Protein AF-A0A2V6P846-F1 (afdb_monomer_lite)

Foldseek 3Di:
DDQQLAWPDKDDDDDPPDQCPPPVNVPCDDPRDRWMWTATRVGDIDTDDDDPPVVCVVCVPPDDDSPDDPD

Secondary structure (DSSP, 8-state):
--GGGSEEEE-----TTS-TTSGGG-TTEETTEE-EEEEETTS-EEEE-PPPHHHHHHHTTSPP-TT----

Radius of gyration: 13.98 Å; chains: 1; bounding box: 26×29×34 Å

Structure (mmCIF, N/CA/C/O backbone):
data_AF-A0A2V6P846-F1
#
_entry.id   AF-A0A2V6P846-F1
#
loop_
_atom_site.group_PDB
_atom_site.id
_atom_site.type_symbol
_atom_site.label_atom_id
_atom_site.label_alt_id
_atom_site.label_comp_id
_atom_site.label_asym_id
_atom_site.label_entity_id
_atom_site.label_seq_id
_atom_site.pdbx_PDB_ins_code
_atom_site.Cartn_x
_atom_site.Cartn_y
_atom_site.Cartn_z
_atom_site.occupancy
_atom_site.B_iso_or_equiv
_atom_site.auth_seq_id
_atom_site.auth_comp_id
_atom_site.auth_asym_id
_atom_site.auth_atom_id
_atom_site.pdbx_PDB_model_num
ATOM 1 N N . MET A 1 1 ? -11.666 1.093 18.005 1.00 61.59 1 MET A N 1
ATOM 2 C CA . MET A 1 1 ? -10.431 0.577 17.372 1.00 61.59 1 MET A CA 1
ATOM 3 C C . MET A 1 1 ? -10.854 -0.508 16.392 1.00 61.59 1 MET A C 1
ATOM 5 O O . MET A 1 1 ? -11.599 -1.383 16.810 1.00 61.59 1 MET A O 1
ATOM 9 N N . LYS A 1 2 ? -10.506 -0.407 15.104 1.00 75.44 2 LYS A N 1
ATOM 10 C CA . LYS A 1 2 ? -10.875 -1.395 14.074 1.00 75.44 2 LYS A CA 1
ATOM 11 C C . LYS A 1 2 ? -9.637 -2.262 13.795 1.00 75.44 2 LYS A C 1
ATOM 13 O O . LYS A 1 2 ? -8.627 -1.693 13.397 1.00 75.44 2 LYS A O 1
ATOM 18 N N . PRO A 1 3 ? -9.642 -3.586 14.033 1.00 71.88 3 PRO A N 1
ATOM 19 C CA . PRO A 1 3 ? -8.443 -4.404 13.812 1.00 71.88 3 PRO A CA 1
ATOM 20 C C . PRO A 1 3 ? -7.945 -4.356 12.357 1.00 71.88 3 PRO A C 1
ATOM 22 O O . PRO A 1 3 ? -6.739 -4.352 12.128 1.00 71.88 3 PRO A O 1
ATOM 25 N N . SER A 1 4 ? -8.858 -4.164 11.399 1.00 79.69 4 SER A N 1
ATOM 26 C CA . SER A 1 4 ? -8.578 -3.972 9.969 1.00 79.69 4 SER A CA 1
ATOM 27 C C . SER A 1 4 ? -7.713 -2.746 9.632 1.00 79.69 4 SER A C 1
ATOM 29 O O . SER A 1 4 ? -7.280 -2.600 8.500 1.00 79.69 4 SER A O 1
ATOM 31 N N . THR A 1 5 ? -7.468 -1.827 10.574 1.00 78.06 5 THR A N 1
ATOM 32 C CA . THR A 1 5 ? -6.639 -0.625 10.345 1.00 78.06 5 THR A CA 1
ATOM 33 C C . THR A 1 5 ? -5.210 -0.800 10.857 1.00 78.06 5 THR A C 1
ATOM 35 O O . THR A 1 5 ? -4.481 0.179 11.016 1.00 78.06 5 THR A O 1
ATOM 38 N N . LYS A 1 6 ? -4.817 -2.029 11.203 1.00 80.75 6 LYS A N 1
ATOM 39 C CA . LYS A 1 6 ? -3.463 -2.379 11.632 1.00 80.75 6 LYS A CA 1
ATOM 40 C C . LYS A 1 6 ? -2.886 -3.426 10.700 1.00 80.75 6 LYS A C 1
ATOM 42 O O . LYS A 1 6 ? -3.539 -4.430 10.443 1.00 80.75 6 LYS A O 1
ATOM 47 N N . ILE A 1 7 ? -1.650 -3.207 10.275 1.00 86.50 7 ILE A N 1
ATOM 48 C CA . ILE A 1 7 ? -0.849 -4.188 9.547 1.00 86.50 7 ILE A CA 1
ATOM 49 C C . ILE A 1 7 ? -0.134 -5.063 10.583 1.00 86.50 7 ILE A C 1
ATOM 51 O O . ILE A 1 7 ? 0.537 -4.536 11.471 1.00 86.50 7 ILE A O 1
ATOM 55 N N . ILE A 1 8 ? -0.296 -6.382 10.481 1.00 90.75 8 ILE A N 1
ATOM 56 C CA . ILE A 1 8 ? 0.449 -7.379 11.266 1.00 90.75 8 ILE A CA 1
ATOM 57 C C . ILE A 1 8 ? 1.733 -7.766 10.530 1.00 90.75 8 ILE A C 1
ATOM 59 O O . ILE A 1 8 ? 2.795 -7.854 11.139 1.00 90.75 8 ILE A O 1
ATOM 63 N N . GLN A 1 9 ? 1.631 -8.004 9.222 1.00 90.44 9 GLN A N 1
ATOM 64 C CA . GLN A 1 9 ? 2.738 -8.450 8.382 1.00 90.44 9 GLN A CA 1
ATOM 65 C C . GLN A 1 9 ? 2.573 -7.896 6.967 1.00 90.44 9 GLN A C 1
ATOM 67 O O . GLN A 1 9 ? 1.454 -7.661 6.512 1.00 90.44 9 GLN A O 1
ATOM 72 N N . GLY A 1 10 ? 3.690 -7.709 6.273 1.00 87.44 10 GLY A N 1
ATOM 73 C CA . GLY A 1 10 ? 3.720 -7.334 4.869 1.00 87.44 10 GLY A CA 1
ATOM 74 C C . GLY A 1 10 ? 4.822 -8.050 4.110 1.00 87.44 10 GLY A C 1
ATOM 75 O O . GLY A 1 10 ? 5.787 -8.529 4.712 1.00 87.44 10 GLY A O 1
ATOM 76 N N . ASP A 1 11 ? 4.668 -8.108 2.793 1.00 83.38 11 ASP A N 1
ATOM 77 C CA . ASP A 1 11 ? 5.718 -8.562 1.888 1.00 83.38 11 ASP A CA 1
ATOM 78 C C . ASP A 1 11 ? 6.975 -7.679 1.988 1.00 83.38 11 ASP A C 1
ATOM 80 O O . ASP A 1 11 ? 6.915 -6.469 2.228 1.00 83.38 11 ASP A O 1
ATOM 84 N N . TRP A 1 12 ? 8.143 -8.287 1.767 1.00 76.50 12 TRP A N 1
ATOM 85 C CA . TRP A 1 12 ? 9.400 -7.549 1.693 1.00 76.50 12 TRP A CA 1
ATOM 86 C C . TRP A 1 12 ? 9.534 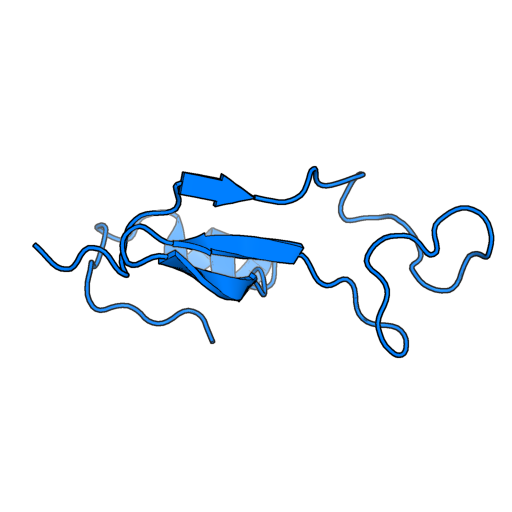-6.844 0.340 1.00 76.50 12 TRP A C 1
ATOM 88 O O . TRP A 1 12 ? 9.702 -7.485 -0.703 1.00 76.50 12 TRP A O 1
ATOM 98 N N . ILE A 1 13 ? 9.534 -5.5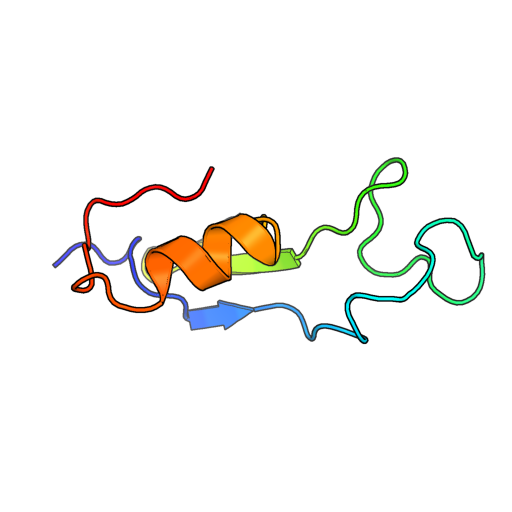10 0.356 1.00 70.06 13 ILE A N 1
ATOM 99 C CA . ILE A 1 13 ? 9.748 -4.708 -0.848 1.00 70.06 13 ILE A CA 1
ATOM 100 C C . ILE A 1 13 ? 11.203 -4.810 -1.332 1.00 70.06 13 ILE A C 1
ATOM 102 O O . ILE A 1 13 ? 12.118 -4.174 -0.812 1.00 70.06 13 ILE A O 1
ATOM 106 N N . TRP A 1 14 ? 11.433 -5.556 -2.412 1.00 64.56 14 TRP A N 1
ATOM 107 C CA . TRP A 1 14 ? 12.616 -5.316 -3.239 1.00 64.56 14 TRP A CA 1
ATOM 108 C C . TRP A 1 14 ? 12.429 -3.968 -3.950 1.00 64.56 14 TRP A C 1
ATOM 110 O O . TRP A 1 14 ? 11.392 -3.768 -4.572 1.00 64.56 14 TRP A O 1
ATOM 120 N N . HIS A 1 15 ? 13.404 -3.055 -3.816 1.00 61.66 15 HIS A N 1
ATOM 121 C CA . HIS A 1 15 ? 13.411 -1.657 -4.299 1.00 61.66 15 HIS A CA 1
ATOM 122 C C . HIS A 1 15 ? 12.351 -1.301 -5.366 1.00 61.66 15 HIS A C 1
ATOM 124 O O . HIS A 1 15 ? 12.333 -1.893 -6.446 1.00 61.66 15 HIS A O 1
ATOM 130 N N . ALA A 1 16 ? 11.569 -0.243 -5.110 1.00 64.50 16 ALA A N 1
ATOM 131 C CA . ALA A 1 16 ? 10.449 0.224 -5.946 1.00 64.50 16 ALA A CA 1
ATOM 132 C C . ALA A 1 16 ? 10.789 0.475 -7.431 1.00 64.50 16 ALA A C 1
ATOM 134 O O . ALA A 1 16 ? 9.903 0.469 -8.279 1.00 64.50 16 ALA A O 1
ATOM 135 N N . ASN A 1 17 ? 12.071 0.658 -7.753 1.00 69.88 17 ASN A N 1
ATOM 136 C CA . ASN A 1 17 ? 12.556 0.994 -9.092 1.00 69.88 17 ASN A CA 1
ATOM 137 C C . ASN A 1 17 ? 12.863 -0.251 -9.947 1.00 69.88 17 ASN A C 1
ATOM 139 O O . ASN A 1 17 ? 13.460 -0.132 -11.018 1.00 69.88 17 ASN A O 1
ATOM 143 N N . ARG A 1 18 ? 12.543 -1.460 -9.470 1.00 74.31 18 ARG A N 1
ATOM 144 C CA . ARG A 1 18 ? 12.762 -2.687 -10.239 1.00 74.31 18 ARG A CA 1
ATOM 145 C C . ARG A 1 18 ? 11.727 -2.835 -11.348 1.00 74.31 18 ARG A C 1
ATOM 147 O O . ARG A 1 18 ? 10.527 -2.786 -11.105 1.00 74.31 18 ARG A O 1
ATOM 154 N N . ASP A 1 19 ? 12.221 -3.099 -12.555 1.00 78.19 19 ASP A N 1
ATOM 155 C CA . ASP A 1 19 ? 11.376 -3.463 -13.687 1.00 78.19 19 ASP A CA 1
ATOM 156 C C . ASP A 1 19 ? 10.674 -4.799 -13.423 1.00 78.19 19 ASP A C 1
ATOM 158 O O . ASP A 1 19 ? 11.308 -5.851 -13.302 1.00 78.19 19 ASP A O 1
ATOM 162 N N . VAL A 1 20 ? 9.350 -4.728 -13.349 1.00 80.12 20 VAL A N 1
ATOM 163 C CA . VAL A 1 20 ? 8.450 -5.849 -13.081 1.00 80.12 20 VAL A CA 1
ATOM 164 C C . VAL A 1 20 ? 8.312 -6.794 -14.278 1.00 80.12 20 VAL A C 1
ATOM 166 O O . VAL A 1 20 ? 7.807 -7.901 -14.110 1.00 80.12 20 VAL A O 1
ATOM 169 N N . ASN A 1 21 ? 8.758 -6.383 -15.468 1.00 83.94 21 ASN A N 1
ATOM 170 C CA . ASN A 1 21 ? 8.776 -7.212 -16.673 1.00 83.94 21 ASN A CA 1
ATOM 171 C C . ASN A 1 21 ? 10.114 -7.939 -16.865 1.00 83.94 21 ASN A C 1
ATOM 173 O O . ASN A 1 21 ? 10.229 -8.787 -17.750 1.00 83.94 21 ASN A O 1
ATOM 177 N N . ASN A 1 22 ? 11.122 -7.648 -16.036 1.00 85.50 22 ASN A N 1
ATOM 178 C CA . ASN A 1 22 ? 12.389 -8.360 -16.080 1.00 85.50 22 ASN A CA 1
ATOM 179 C C . ASN A 1 22 ? 12.215 -9.778 -15.495 1.00 85.50 22 ASN A C 1
ATOM 181 O O . ASN A 1 22 ? 11.887 -9.900 -14.310 1.00 85.50 22 ASN A O 1
ATOM 185 N N . PRO A 1 23 ? 12.510 -10.854 -16.254 1.00 84.50 23 PRO A N 1
ATOM 186 C CA . PRO A 1 23 ? 12.346 -12.239 -15.801 1.00 84.50 23 PRO A CA 1
ATOM 187 C C . PRO A 1 23 ? 13.072 -12.579 -14.492 1.00 84.50 23 PRO A C 1
ATOM 189 O O . PRO A 1 23 ? 12.658 -13.474 -13.761 1.00 84.50 23 PRO A O 1
ATOM 192 N N . ARG A 1 24 ? 14.149 -11.858 -14.162 1.00 81.19 24 ARG A N 1
ATOM 193 C CA . ARG A 1 24 ? 14.909 -12.078 -12.923 1.00 81.19 24 ARG A CA 1
ATOM 194 C C . ARG A 1 24 ? 14.211 -11.512 -11.685 1.00 81.19 24 ARG A C 1
ATOM 196 O O . ARG A 1 24 ? 14.583 -11.867 -10.570 1.00 81.19 24 ARG A O 1
ATOM 203 N N . HIS A 1 25 ? 13.240 -10.615 -11.861 1.00 74.38 25 HIS A N 1
ATOM 204 C CA . HIS A 1 25 ? 12.611 -9.834 -10.793 1.00 74.38 25 HIS A CA 1
ATOM 205 C C . HIS A 1 25 ? 11.080 -10.015 -10.740 1.00 74.38 25 HIS A C 1
ATOM 207 O O . HIS A 1 25 ? 10.402 -9.183 -10.148 1.00 74.38 25 HIS A O 1
ATOM 213 N N . ILE A 1 26 ? 10.528 -11.089 -11.324 1.00 76.94 26 ILE A N 1
ATOM 214 C CA . ILE A 1 26 ? 9.068 -11.298 -11.473 1.00 76.94 26 ILE A CA 1
ATOM 215 C C . ILE A 1 26 ? 8.305 -11.544 -10.164 1.00 76.94 26 ILE A C 1
ATOM 217 O O . ILE A 1 26 ? 7.079 -11.652 -10.167 1.00 76.94 26 ILE A O 1
ATOM 221 N N . TRP A 1 27 ? 9.016 -11.695 -9.050 1.00 76.12 27 TRP A N 1
ATOM 222 C CA . TRP A 1 27 ? 8.421 -11.859 -7.730 1.00 76.12 27 TRP A CA 1
ATOM 223 C C . TRP A 1 27 ? 7.485 -10.683 -7.443 1.00 76.12 27 TRP A C 1
ATOM 225 O O . TRP A 1 27 ? 7.789 -9.547 -7.804 1.00 76.12 27 TRP A O 1
ATOM 235 N N . HIS A 1 28 ? 6.342 -10.955 -6.814 1.00 77.62 28 HIS A N 1
ATOM 236 C CA . HIS A 1 28 ? 5.320 -9.942 -6.532 1.00 77.62 28 HIS A CA 1
ATOM 237 C C . HIS A 1 28 ? 4.711 -9.268 -7.789 1.00 77.62 28 HIS A C 1
ATOM 239 O O . HIS A 1 28 ? 4.068 -8.228 -7.677 1.00 77.62 28 HIS A O 1
ATOM 245 N N . ASN A 1 29 ? 4.852 -9.840 -8.997 1.00 80.69 29 ASN A N 1
ATOM 246 C CA . ASN A 1 29 ? 4.187 -9.348 -10.211 1.00 80.69 29 ASN A CA 1
ATOM 247 C C . ASN A 1 29 ? 2.826 -10.021 -10.427 1.00 80.69 29 ASN A C 1
ATOM 249 O O . ASN A 1 29 ? 2.711 -11.245 -10.447 1.00 80.69 29 ASN A O 1
ATOM 253 N N . TYR A 1 30 ? 1.808 -9.215 -10.717 1.00 82.06 30 TYR A N 1
ATOM 254 C CA . TYR A 1 30 ? 0.597 -9.690 -11.372 1.00 82.06 30 TYR A CA 1
ATOM 255 C C . TYR A 1 30 ? 0.273 -8.814 -12.578 1.00 82.06 30 TYR A C 1
ATOM 257 O O . TYR A 1 30 ? -0.114 -7.652 -12.431 1.00 82.06 30 TYR A O 1
ATOM 265 N N . ARG A 1 31 ? 0.394 -9.391 -13.781 1.00 85.88 31 ARG A N 1
ATOM 266 C CA . ARG A 1 31 ? 0.090 -8.731 -15.064 1.00 85.88 31 ARG A CA 1
ATOM 267 C C . ARG A 1 31 ? 0.811 -7.385 -15.232 1.00 85.88 31 ARG A C 1
ATOM 269 O O . ARG A 1 31 ? 0.193 -6.392 -15.608 1.00 85.88 31 ARG A O 1
ATOM 276 N N . GLY A 1 32 ? 2.106 -7.343 -14.918 1.00 80.94 32 GLY A N 1
ATOM 277 C CA . GLY A 1 32 ? 2.914 -6.129 -15.085 1.00 80.94 32 GLY A CA 1
ATOM 278 C C . GLY A 1 32 ? 2.724 -5.093 -13.974 1.00 80.94 32 GLY A C 1
ATOM 279 O O . GLY A 1 32 ? 3.142 -3.951 -14.133 1.00 80.94 32 GLY A O 1
ATOM 280 N N . LYS A 1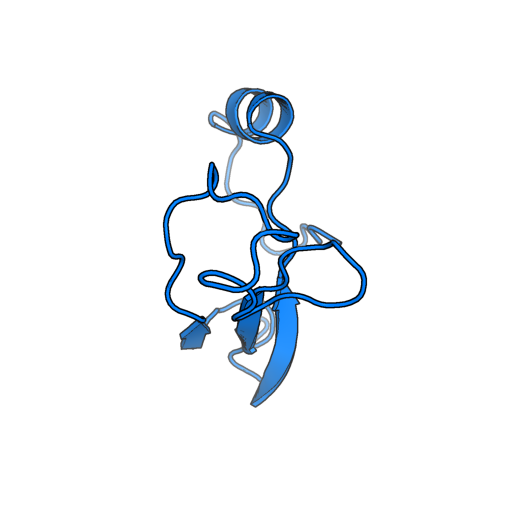 33 ? 2.086 -5.461 -12.858 1.00 78.50 33 LYS A N 1
ATOM 281 C CA . LYS A 1 33 ? 1.936 -4.600 -11.679 1.00 78.50 33 LYS A CA 1
ATOM 282 C C . LYS A 1 33 ? 2.573 -5.264 -10.470 1.00 78.50 33 LYS A C 1
ATOM 284 O O . LYS A 1 33 ? 2.273 -6.424 -10.190 1.00 78.50 33 LYS A O 1
ATOM 289 N N . ASN A 1 34 ? 3.421 -4.521 -9.761 1.00 77.88 34 ASN A N 1
ATOM 290 C CA . ASN A 1 34 ? 3.927 -4.955 -8.464 1.00 77.88 34 ASN A CA 1
ATOM 291 C C . ASN A 1 34 ? 2.765 -4.971 -7.460 1.00 77.88 34 ASN A C 1
ATOM 293 O O . ASN A 1 34 ? 1.939 -4.056 -7.449 1.00 77.88 34 ASN A O 1
ATOM 297 N N . ARG A 1 35 ? 2.672 -6.030 -6.667 1.00 80.12 35 ARG A N 1
ATOM 298 C CA . ARG A 1 35 ? 1.616 -6.261 -5.695 1.00 80.12 35 ARG A CA 1
ATOM 299 C C . ARG A 1 35 ? 2.226 -6.718 -4.384 1.00 80.12 35 ARG A C 1
ATOM 301 O O . ARG A 1 35 ? 2.879 -7.752 -4.338 1.00 80.12 35 ARG A O 1
ATOM 308 N N . MET A 1 36 ? 1.946 -5.974 -3.327 1.00 81.19 36 MET A N 1
ATOM 309 C CA . MET A 1 36 ? 2.393 -6.294 -1.976 1.00 81.19 36 MET A CA 1
ATOM 310 C C . MET A 1 36 ? 1.211 -6.868 -1.218 1.00 81.19 36 MET A C 1
ATOM 312 O O . MET A 1 36 ? 0.195 -6.196 -1.111 1.00 81.19 36 MET A O 1
ATOM 316 N N . ILE A 1 37 ? 1.283 -8.103 -0.740 1.00 87.06 37 ILE A N 1
ATOM 317 C CA . ILE A 1 37 ? 0.237 -8.639 0.133 1.00 87.06 37 ILE A CA 1
ATOM 318 C C . ILE A 1 37 ? 0.513 -8.179 1.561 1.00 87.06 37 ILE A C 1
ATOM 320 O O . ILE A 1 37 ? 1.635 -8.293 2.056 1.00 87.06 37 ILE A O 1
ATOM 324 N N . MET A 1 38 ? -0.522 -7.680 2.232 1.00 88.38 38 MET A N 1
ATOM 325 C CA . MET A 1 38 ? -0.453 -7.288 3.638 1.00 88.38 38 MET A CA 1
ATOM 326 C C . MET A 1 38 ? -1.501 -8.056 4.436 1.00 88.38 38 MET A C 1
ATOM 328 O O . MET A 1 38 ? -2.638 -8.199 3.990 1.00 88.38 38 MET A O 1
ATOM 332 N N . LEU A 1 39 ? -1.108 -8.539 5.615 1.00 90.75 39 LEU A N 1
ATOM 333 C CA . LEU A 1 39 ? -1.986 -9.159 6.603 1.00 90.75 39 LEU A CA 1
ATOM 334 C C . LEU A 1 39 ? -2.446 -8.103 7.605 1.00 90.75 39 LEU A C 1
ATOM 336 O O . LEU A 1 39 ? -1.617 -7.438 8.236 1.00 90.75 39 LEU A O 1
ATOM 340 N N . PHE A 1 40 ? -3.755 -8.004 7.801 1.00 88.62 40 PHE A N 1
ATOM 341 C CA . PHE A 1 40 ? -4.368 -7.049 8.716 1.00 88.62 40 PHE A CA 1
ATOM 342 C C . PHE A 1 40 ? -4.768 -7.678 10.053 1.00 88.62 40 PHE A C 1
ATOM 344 O O . PHE A 1 40 ? -4.821 -8.897 10.216 1.00 88.62 40 PHE A O 1
ATOM 351 N N . GLY A 1 41 ? -5.036 -6.821 11.041 1.00 89.81 41 GLY A N 1
ATOM 352 C CA . GLY A 1 41 ? -5.334 -7.204 12.424 1.00 89.81 41 GLY A CA 1
ATOM 353 C C . GLY A 1 41 ? -6.591 -8.054 12.630 1.00 89.81 41 GLY A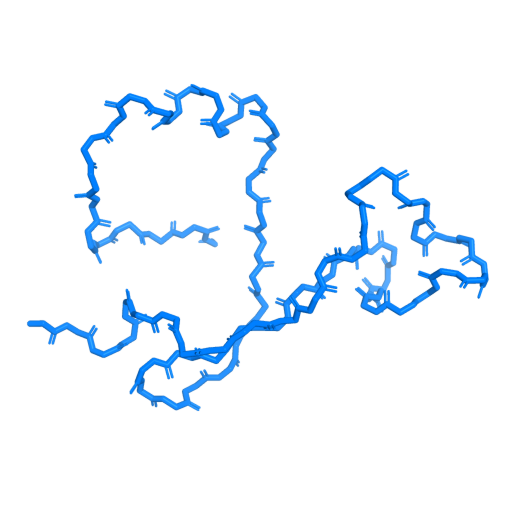 C 1
ATOM 354 O O . GLY A 1 41 ? -6.742 -8.687 13.669 1.00 89.81 41 GLY A O 1
ATOM 355 N N . ASP A 1 42 ? -7.496 -8.062 11.661 1.00 91.19 42 ASP A N 1
ATOM 356 C CA . ASP A 1 42 ? -8.700 -8.898 11.571 1.00 91.19 42 ASP A CA 1
ATOM 357 C C . ASP A 1 42 ? -8.486 -10.147 10.696 1.00 91.19 42 ASP A C 1
ATOM 359 O O . ASP A 1 42 ? -9.454 -10.793 10.305 1.00 91.19 42 ASP A O 1
ATOM 363 N N . THR A 1 43 ? -7.232 -10.509 10.418 1.00 91.06 43 THR A N 1
ATOM 364 C CA . THR A 1 43 ? -6.796 -11.726 9.712 1.00 91.06 43 THR A CA 1
ATOM 365 C C . THR A 1 43 ? -7.053 -11.779 8.207 1.00 91.06 43 THR A C 1
ATOM 367 O O . THR A 1 43 ? -6.650 -12.753 7.570 1.00 91.06 43 THR A O 1
ATOM 370 N N . HIS A 1 44 ? -7.654 -10.749 7.603 1.00 92.00 44 HIS A N 1
ATOM 371 C CA . HIS A 1 44 ? -7.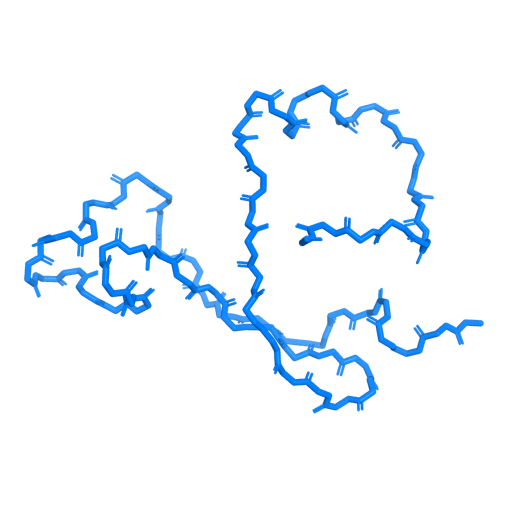729 -10.690 6.144 1.00 92.00 44 HIS A CA 1
ATOM 372 C C . HIS A 1 44 ? -6.363 -10.328 5.546 1.00 92.00 44 HIS A C 1
ATOM 374 O O . HIS A 1 44 ? -5.564 -9.608 6.152 1.00 92.00 44 HIS A O 1
ATOM 380 N N . ALA A 1 45 ? -6.108 -10.831 4.341 1.00 90.81 45 ALA A N 1
ATOM 381 C CA . ALA A 1 45 ? -4.955 -10.457 3.541 1.00 90.81 45 ALA A CA 1
ATOM 382 C C . ALA A 1 45 ? -5.437 -9.818 2.239 1.00 90.81 45 ALA A C 1
ATOM 384 O O . ALA A 1 45 ? -6.285 -10.386 1.547 1.00 90.81 45 ALA A O 1
ATOM 385 N N . GLU A 1 46 ? -4.901 -8.651 1.900 1.00 87.12 46 GLU A N 1
ATOM 386 C CA . GLU A 1 46 ? -5.244 -7.950 0.663 1.00 87.12 46 GLU A CA 1
ATOM 387 C C . GLU A 1 46 ? -4.018 -7.336 -0.010 1.00 87.12 46 GLU A C 1
ATOM 389 O O . GLU A 1 46 ? -2.936 -7.228 0.574 1.00 87.12 46 GLU A O 1
ATOM 394 N N . PHE A 1 47 ? -4.191 -6.962 -1.279 1.00 84.56 47 PHE A N 1
ATOM 395 C CA . PHE A 1 47 ? -3.162 -6.257 -2.027 1.00 84.56 47 PHE A CA 1
ATOM 396 C C . PHE A 1 47 ? -3.054 -4.816 -1.543 1.00 84.56 47 PHE A C 1
ATOM 398 O O . PHE A 1 47 ? -3.990 -4.033 -1.680 1.00 84.56 47 PHE A O 1
ATOM 405 N N . TYR A 1 48 ? -1.869 -4.463 -1.066 1.00 77.75 48 TYR A N 1
ATOM 406 C CA . TYR A 1 48 ? -1.481 -3.112 -0.737 1.00 77.75 48 TYR A CA 1
ATOM 407 C C . TYR A 1 48 ? -0.894 -2.393 -1.941 1.00 77.75 48 TYR A C 1
ATOM 409 O O . TYR A 1 48 ? 0.149 -2.779 -2.478 1.00 77.75 48 TYR A O 1
ATOM 417 N N . GLN A 1 49 ? -1.578 -1.335 -2.367 1.00 76.44 49 GLN A N 1
ATOM 418 C CA . GLN A 1 49 ? -1.100 -0.444 -3.409 1.00 76.44 49 GLN A CA 1
ATOM 419 C C . GLN A 1 49 ? -0.548 0.817 -2.754 1.00 76.44 49 GLN A C 1
ATOM 421 O O . GLN A 1 49 ? -1.285 1.625 -2.198 1.00 76.44 49 GLN A O 1
ATOM 426 N N . PHE A 1 50 ? 0.767 0.993 -2.851 1.00 74.44 50 PHE A N 1
ATOM 427 C CA . PHE A 1 50 ? 1.384 2.262 -2.495 1.00 74.44 50 PHE A CA 1
ATOM 428 C C . PHE A 1 50 ? 0.902 3.355 -3.455 1.00 74.44 50 PHE A C 1
ATOM 430 O O . PHE A 1 50 ? 0.818 3.140 -4.669 1.00 74.44 50 PHE A O 1
ATOM 437 N N . LEU A 1 51 ? 0.603 4.530 -2.901 1.00 77.25 51 LEU A N 1
ATOM 438 C CA . LEU A 1 51 ? 0.362 5.736 -3.687 1.00 77.25 51 LEU A CA 1
ATOM 439 C C . LEU A 1 51 ? 1.625 6.112 -4.470 1.00 77.25 51 LEU A C 1
ATOM 441 O O . LEU A 1 51 ? 2.738 5.701 -4.126 1.00 77.25 51 LEU A O 1
ATOM 445 N N . SER A 1 52 ? 1.471 6.921 -5.519 1.00 79.19 52 SER A N 1
ATOM 446 C CA . SER A 1 52 ? 2.641 7.456 -6.214 1.00 79.19 52 SER A CA 1
ATOM 447 C C . SER A 1 52 ? 3.498 8.298 -5.262 1.00 79.19 52 SER A C 1
ATOM 449 O O . SER A 1 52 ? 2.986 8.897 -4.315 1.00 79.19 52 SER A O 1
ATOM 451 N N . THR A 1 53 ? 4.804 8.405 -5.529 1.00 81.62 53 THR A N 1
ATOM 452 C CA . THR A 1 53 ? 5.716 9.231 -4.716 1.00 81.62 53 THR A CA 1
ATOM 453 C C . THR A 1 53 ? 5.185 10.655 -4.541 1.00 81.62 53 THR A C 1
ATOM 455 O O . THR A 1 53 ? 5.155 11.163 -3.428 1.00 81.62 53 THR A O 1
ATOM 458 N N . LYS A 1 54 ? 4.661 11.256 -5.618 1.00 86.38 54 LYS A N 1
ATOM 459 C CA . LYS A 1 54 ? 4.069 12.601 -5.606 1.00 86.38 54 LYS A CA 1
ATOM 460 C C . LYS A 1 54 ? 2.865 12.714 -4.663 1.00 86.38 54 LYS A C 1
ATOM 462 O O . LYS A 1 54 ? 2.680 13.736 -4.007 1.00 86.38 54 LYS A O 1
ATOM 467 N N . GLU A 1 55 ? 2.016 11.691 -4.619 1.00 85.12 55 GLU A N 1
ATOM 468 C CA . GLU A 1 55 ? 0.871 11.653 -3.705 1.00 85.12 55 GLU A CA 1
ATOM 469 C C . GLU A 1 55 ? 1.326 11.446 -2.260 1.00 85.12 55 GLU A C 1
ATOM 471 O O . GLU A 1 55 ? 0.833 12.136 -1.374 1.00 85.12 55 GLU A O 1
ATOM 476 N N . MET A 1 56 ? 2.307 10.570 -2.020 1.00 83.56 56 MET A N 1
ATOM 477 C CA . MET A 1 56 ? 2.875 10.384 -0.682 1.00 83.56 56 MET A CA 1
ATOM 478 C C . MET A 1 56 ? 3.547 11.658 -0.154 1.00 83.56 56 MET A C 1
ATOM 480 O O . MET A 1 56 ? 3.353 12.004 1.007 1.00 83.56 56 MET A O 1
ATOM 484 N N . GLU A 1 57 ? 4.273 12.397 -0.996 1.00 87.94 57 GLU A N 1
ATOM 485 C CA . GLU A 1 57 ? 4.879 13.688 -0.636 1.00 87.94 57 GLU A CA 1
ATOM 486 C C . GLU A 1 57 ? 3.827 14.724 -0.230 1.00 87.94 57 GLU A C 1
ATOM 488 O O . GLU A 1 57 ? 4.013 15.445 0.750 1.00 87.94 57 GLU A O 1
ATOM 493 N N . LYS A 1 58 ? 2.693 14.772 -0.941 1.00 87.94 58 LYS A N 1
ATOM 494 C CA . LYS A 1 58 ? 1.578 15.667 -0.604 1.00 87.94 58 LYS A CA 1
ATOM 495 C C . LYS A 1 58 ? 0.974 15.340 0.765 1.00 87.94 58 LYS A C 1
ATOM 497 O O . LYS A 1 58 ? 0.590 16.257 1.483 1.00 87.94 58 LYS A O 1
ATOM 502 N N . LEU A 1 59 ? 0.888 14.055 1.105 1.00 84.38 59 LEU A N 1
ATOM 503 C CA . LEU A 1 59 ? 0.274 13.562 2.342 1.00 84.38 59 LEU A CA 1
ATOM 504 C C . LEU A 1 59 ? 1.250 13.519 3.530 1.00 84.38 59 LEU A C 1
ATOM 506 O O . LEU A 1 59 ? 0.831 13.250 4.651 1.00 84.38 59 LEU A O 1
ATOM 510 N N . ALA A 1 60 ? 2.544 13.785 3.322 1.00 85.44 60 ALA A N 1
ATOM 511 C CA . ALA A 1 60 ? 3.577 13.609 4.347 1.00 85.44 60 ALA A CA 1
ATOM 512 C C . ALA A 1 60 ? 3.362 14.466 5.613 1.00 85.44 60 ALA A C 1
ATOM 514 O O . ALA A 1 60 ? 3.867 14.120 6.680 1.00 85.44 60 ALA A O 1
ATOM 515 N N . GLY A 1 61 ? 2.629 15.579 5.497 1.00 87.25 61 GLY A N 1
ATOM 516 C CA . GLY A 1 61 ? 2.285 16.465 6.614 1.00 87.25 61 GLY A CA 1
ATOM 517 C C . GLY A 1 61 ? 0.903 16.223 7.228 1.00 87.25 61 GLY A C 1
ATOM 518 O O . GLY A 1 61 ? 0.563 16.877 8.218 1.00 87.25 61 GLY A O 1
ATOM 519 N N . ASP A 1 62 ? 0.100 15.324 6.658 1.00 88.31 62 ASP A N 1
ATOM 520 C CA . ASP A 1 62 ? -1.267 15.102 7.116 1.00 88.31 62 ASP A CA 1
ATOM 521 C C . ASP A 1 62 ? -1.294 14.348 8.449 1.00 88.31 62 ASP A C 1
ATOM 523 O O . ASP A 1 62 ? -0.447 13.507 8.763 1.00 88.31 62 ASP A O 1
ATOM 527 N N . LYS A 1 63 ? -2.310 14.647 9.267 1.00 88.38 63 LYS A N 1
ATOM 528 C CA . LYS A 1 63 ? -2.546 13.888 10.498 1.00 88.38 63 LYS A CA 1
ATOM 529 C C . LYS A 1 63 ? -2.992 12.465 10.133 1.00 88.38 63 LYS A C 1
ATOM 531 O O . LYS A 1 63 ? -3.804 12.318 9.221 1.00 88.38 63 LYS A O 1
ATOM 536 N N . PRO A 1 64 ? -2.553 11.430 10.873 1.00 79.19 64 PRO A N 1
ATOM 537 C CA . PRO A 1 64 ? -3.031 10.070 10.648 1.00 79.19 64 PRO A CA 1
ATOM 5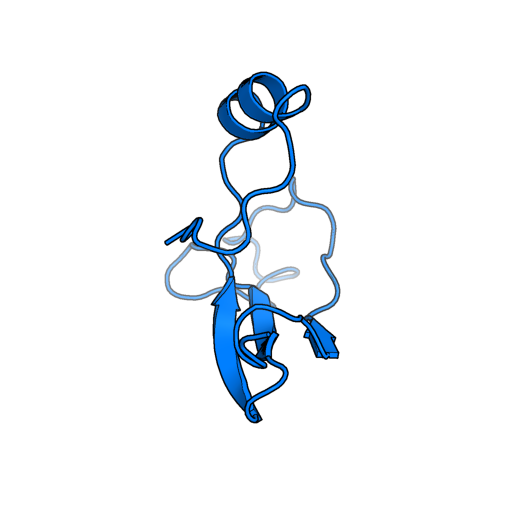38 C C . PRO A 1 64 ? -4.564 9.981 10.730 1.00 79.19 64 PRO A C 1
ATOM 540 O O . PRO A 1 64 ? -5.149 10.366 11.744 1.00 79.19 64 PRO A O 1
ATOM 543 N N . ASP A 1 65 ? -5.202 9.429 9.695 1.00 82.25 65 ASP A N 1
ATOM 544 C CA . ASP A 1 65 ? -6.640 9.143 9.666 1.00 82.25 65 ASP A CA 1
ATOM 545 C C . ASP A 1 65 ? -6.888 7.629 9.606 1.00 82.25 65 ASP A C 1
ATOM 547 O O . ASP A 1 65 ? -6.568 6.950 8.633 1.00 82.25 65 ASP A O 1
ATOM 551 N N . MET A 1 66 ? -7.496 7.090 10.665 1.00 77.56 66 MET A N 1
ATOM 552 C CA . MET A 1 66 ? -7.831 5.667 10.788 1.00 77.56 66 MET A CA 1
ATOM 553 C C . MET A 1 66 ? -8.985 5.235 9.862 1.00 77.56 66 MET A C 1
ATOM 555 O O . MET A 1 66 ? -9.207 4.038 9.685 1.00 77.56 66 MET A O 1
ATOM 559 N N . ASN A 1 67 ? -9.751 6.172 9.297 1.00 80.31 67 ASN A N 1
ATOM 560 C CA . ASN A 1 67 ? -10.814 5.871 8.336 1.00 80.31 67 ASN A CA 1
ATOM 561 C C . ASN A 1 67 ? -10.357 5.990 6.877 1.00 80.31 67 ASN A C 1
ATOM 563 O O . ASN A 1 67 ? -11.139 5.665 5.981 1.00 80.31 67 ASN A O 1
ATOM 567 N N . TRP A 1 68 ? -9.114 6.413 6.638 1.00 74.44 68 TRP A N 1
ATOM 568 C CA . TRP A 1 68 ? -8.556 6.517 5.301 1.00 74.44 68 TRP A CA 1
ATOM 569 C C . TRP A 1 68 ? -8.420 5.139 4.649 1.00 74.44 68 TRP A C 1
ATOM 571 O O . TRP A 1 68 ? -7.827 4.216 5.215 1.00 74.44 68 TRP A O 1
ATOM 581 N N . LYS A 1 69 ? -8.953 5.010 3.433 1.00 65.06 69 LYS A N 1
ATOM 582 C CA . LYS A 1 69 ? -8.770 3.837 2.577 1.00 65.06 69 LYS A CA 1
ATOM 583 C C . LYS A 1 69 ? -7.856 4.230 1.425 1.00 65.06 69 LYS A C 1
ATOM 585 O O . LYS A 1 69 ? -8.121 5.199 0.728 1.00 65.06 69 LYS A O 1
ATOM 590 N N . TRP A 1 70 ? -6.762 3.498 1.274 1.00 62.06 70 TRP A N 1
ATOM 591 C CA . TRP A 1 70 ? -5.696 3.761 0.302 1.00 62.06 70 TRP A CA 1
ATOM 592 C C . TRP A 1 70 ? -5.856 2.925 -0.989 1.00 62.06 70 TRP A C 1
ATOM 594 O O . TRP A 1 70 ? -4.899 2.789 -1.747 1.00 62.06 70 TRP A O 1
ATOM 604 N N . TRP A 1 71 ? -7.062 2.395 -1.242 1.00 52.59 71 TRP A N 1
ATOM 605 C CA . TRP A 1 71 ? -7.440 1.567 -2.395 1.00 52.59 71 TRP A CA 1
ATOM 606 C C . TRP A 1 71 ? -8.718 2.067 -3.072 1.00 52.59 71 TRP A C 1
ATOM 608 O O . TRP A 1 71 ? -9.621 2.549 -2.345 1.00 52.59 71 TRP A O 1
#

Sequence (71 aa):
MKPSTKIIQGDWIWHANRDVNNPRHIWHNYRGKNRMIMLFGDTHAEFYQFLSTKEMEKLAGDKPDMNWKWW

pLDDT: mean 80.27, std 8.25, range [52.59, 92.0]